Protein AF-A0A0F4TKU4-F1 (afdb_monomer_lite)

pLDDT: mean 95.24, std 10.63, range [45.22, 98.88]

Foldseek 3Di:
DDPPPFALADPDAFAADDDDDALAPDPVLSVVLRVLSHLLHPVQAPCNRSQGRDDVRHGSAPGVVRVVVSNVVSRYD

Secondary structure (DSSP, 8-state):
----PPPS----------SS--SSSSHHHHHHHHHHHHTT-TTT-SBGGGTEEETTTEESSSSHHHHHHHHHHHHH-

InterPro domains:
  IPR023637 Urocanase-like [PTHR12216] (10-77)
  IPR035400 Urocanase, N-terminal domain [PF17391] (14-77)
  IPR036190 Urocanase superfamily [SSF111326] (9-77)

Radius of gyration: 13.11 Å; chains: 1; bounding box: 36×29×29 Å

Sequence (77 aa):
MTDIKPTKFRDVEIRAARGNKLTAKSWLTEAPLRMLMNNLDPEVAENPKELVVYGGIGRAARNWECYDKIVESLTNL

Organism: Pseudomonas fluorescens (NCBI:txid294)

Structure (mmCIF, N/CA/C/O backbone):
data_AF-A0A0F4TKU4-F1
#
_entry.id 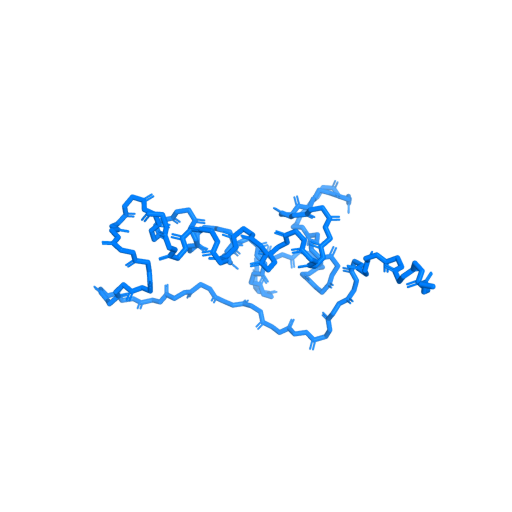  AF-A0A0F4TKU4-F1
#
loop_
_atom_site.group_PDB
_atom_site.id
_atom_site.type_symbol
_atom_site.label_atom_id
_atom_site.label_alt_id
_atom_site.label_comp_id
_atom_site.label_asym_id
_atom_site.label_entity_id
_atom_site.label_seq_id
_atom_site.pdbx_PDB_ins_code
_atom_site.Cartn_x
_atom_site.Cartn_y
_atom_site.Cartn_z
_atom_site.occupancy
_atom_site.B_iso_or_equiv
_atom_site.auth_seq_id
_atom_site.auth_comp_id
_atom_site.auth_asym_id
_atom_site.auth_atom_id
_atom_site.pdbx_PDB_model_num
ATOM 1 N N . MET A 1 1 ? 19.286 -23.268 8.530 1.00 45.22 1 MET A N 1
ATOM 2 C CA . MET A 1 1 ? 18.272 -22.220 8.306 1.00 45.22 1 MET A CA 1
ATOM 3 C C . MET A 1 1 ? 18.526 -21.682 6.906 1.00 45.22 1 MET A C 1
ATOM 5 O O . MET A 1 1 ? 19.556 -21.061 6.706 1.00 45.22 1 MET A O 1
ATOM 9 N N . THR A 1 2 ? 17.735 -22.046 5.900 1.00 49.09 2 THR A N 1
ATOM 10 C CA . THR A 1 2 ? 17.933 -21.512 4.542 1.00 49.09 2 THR A CA 1
ATOM 11 C C . THR A 1 2 ? 17.458 -20.064 4.507 1.00 49.09 2 THR A C 1
ATOM 13 O O . THR A 1 2 ? 16.267 -19.822 4.686 1.00 49.09 2 THR A O 1
ATOM 16 N N . ASP A 1 3 ? 18.377 -19.121 4.293 1.00 60.38 3 ASP A N 1
ATOM 17 C CA . ASP A 1 3 ? 18.073 -17.718 3.992 1.00 60.38 3 ASP A CA 1
ATOM 18 C C . ASP A 1 3 ? 17.298 -17.633 2.670 1.00 60.38 3 ASP A C 1
ATOM 20 O O . ASP A 1 3 ? 17.873 -17.539 1.581 1.00 60.38 3 ASP A O 1
ATOM 24 N N . ILE A 1 4 ? 15.969 -17.701 2.745 1.00 63.03 4 ILE A N 1
ATOM 25 C CA . ILE A 1 4 ? 15.108 -17.399 1.603 1.00 63.03 4 ILE A CA 1
ATOM 26 C C . ILE A 1 4 ? 15.202 -15.889 1.391 1.00 63.03 4 ILE A C 1
ATOM 28 O O . ILE A 1 4 ? 14.671 -15.109 2.178 1.00 63.03 4 ILE A O 1
ATOM 32 N N . LYS A 1 5 ? 15.901 -15.460 0.334 1.00 67.44 5 LYS A N 1
ATOM 33 C CA . LYS A 1 5 ? 15.933 -14.043 -0.041 1.00 67.44 5 LYS A CA 1
ATOM 34 C C . LYS A 1 5 ? 14.496 -13.563 -0.282 1.00 67.44 5 LYS A C 1
ATOM 36 O O . LYS A 1 5 ? 13.796 -14.182 -1.086 1.00 67.44 5 LYS A O 1
ATOM 41 N N . PRO A 1 6 ? 14.059 -12.461 0.347 1.00 77.00 6 PRO A N 1
ATOM 42 C CA . PRO A 1 6 ? 12.708 -11.968 0.153 1.00 77.00 6 PRO A CA 1
ATOM 43 C C . PRO A 1 6 ? 12.490 -11.580 -1.312 1.00 77.00 6 PRO A C 1
ATOM 45 O O . PRO A 1 6 ? 13.237 -10.782 -1.887 1.00 77.00 6 PRO A O 1
ATOM 48 N N . THR A 1 7 ? 11.466 -12.180 -1.922 1.00 91.19 7 THR A N 1
ATOM 49 C CA . THR A 1 7 ? 11.142 -11.974 -3.335 1.00 91.19 7 THR A CA 1
ATOM 50 C C . THR A 1 7 ? 10.533 -10.594 -3.564 1.00 91.19 7 THR A C 1
ATOM 52 O O . THR A 1 7 ? 9.753 -10.080 -2.756 1.00 91.19 7 THR A O 1
ATOM 55 N N . LYS A 1 8 ? 10.886 -9.988 -4.699 1.00 95.06 8 LYS A N 1
ATOM 56 C CA . LYS A 1 8 ? 10.224 -8.784 -5.212 1.00 95.06 8 LYS A CA 1
ATOM 57 C C . LYS A 1 8 ? 9.096 -9.113 -6.180 1.00 95.06 8 LYS A C 1
ATOM 59 O O . LYS A 1 8 ? 8.296 -8.232 -6.426 1.00 95.06 8 LYS A O 1
ATOM 64 N N . PHE A 1 9 ? 9.003 -10.348 -6.673 1.00 97.62 9 PHE A N 1
ATOM 65 C CA . PHE A 1 9 ? 7.960 -10.786 -7.596 1.00 97.62 9 PHE A CA 1
ATOM 66 C C . PHE A 1 9 ? 6.928 -11.684 -6.899 1.00 97.62 9 PHE A C 1
ATOM 68 O O . PHE A 1 9 ? 7.308 -12.613 -6.179 1.00 97.62 9 PHE A O 1
ATOM 75 N N . ARG A 1 10 ? 5.638 -11.418 -7.136 1.00 98.19 10 ARG A N 1
ATOM 76 C CA . ARG A 1 10 ? 4.497 -12.254 -6.734 1.00 98.19 10 ARG A CA 1
ATOM 77 C C . ARG A 1 10 ? 3.374 -12.061 -7.751 1.00 98.19 10 ARG A C 1
ATOM 79 O O . ARG A 1 10 ? 3.020 -10.927 -8.061 1.00 98.19 10 ARG A O 1
ATOM 86 N N . ASP A 1 11 ? 2.818 -13.159 -8.256 1.00 97.94 11 ASP A N 1
ATOM 87 C CA . ASP A 1 11 ? 1.742 -13.124 -9.252 1.00 97.94 11 ASP A CA 1
ATOM 88 C C . ASP A 1 11 ? 0.372 -12.952 -8.580 1.00 97.94 11 ASP A C 1
ATOM 90 O O . ASP A 1 11 ? -0.353 -13.914 -8.342 1.00 97.94 11 ASP A O 1
ATOM 94 N N . VAL A 1 12 ? 0.068 -11.715 -8.182 1.00 97.81 12 VAL A N 1
ATOM 95 C CA . VAL A 1 12 ? -1.195 -11.324 -7.541 1.00 97.81 12 VAL A CA 1
ATOM 96 C C . VAL A 1 12 ? -1.668 -9.981 -8.079 1.00 97.81 12 VAL A C 1
ATOM 98 O O . VAL A 1 12 ? -0.858 -9.127 -8.440 1.00 97.81 12 VAL A O 1
ATOM 101 N N . GLU A 1 13 ? -2.980 -9.774 -8.075 1.00 98.50 13 GLU A N 1
ATOM 102 C CA . GLU A 1 13 ? -3.576 -8.460 -8.303 1.00 98.50 13 GLU A CA 1
ATOM 103 C C . GLU A 1 13 ? -3.999 -7.848 -6.969 1.00 98.50 13 GLU A C 1
ATOM 105 O O . GLU A 1 13 ? -4.694 -8.480 -6.172 1.00 98.50 13 GLU A O 1
ATOM 110 N N . ILE A 1 14 ? -3.587 -6.606 -6.726 1.00 98.56 14 ILE A N 1
ATOM 111 C CA . ILE A 1 14 ? -3.953 -5.846 -5.531 1.00 98.56 14 ILE A CA 1
ATOM 112 C C . ILE A 1 14 ? -4.892 -4.736 -5.957 1.00 98.56 14 ILE A C 1
ATOM 114 O O . ILE A 1 14 ? -4.653 -4.088 -6.961 1.00 98.56 14 ILE A O 1
ATOM 118 N N . ARG A 1 15 ? -5.953 -4.501 -5.189 1.00 98.62 15 ARG A N 1
ATOM 119 C CA . ARG A 1 15 ? -6.808 -3.320 -5.328 1.00 98.62 15 ARG A CA 1
ATOM 120 C C . ARG A 1 15 ? -7.192 -2.838 -3.947 1.00 98.62 15 ARG A C 1
ATOM 122 O O . ARG A 1 15 ? -7.399 -3.642 -3.039 1.00 98.62 15 ARG A O 1
ATOM 129 N N . ALA A 1 16 ? -7.297 -1.528 -3.775 1.00 98.62 16 ALA A N 1
ATOM 130 C CA . ALA A 1 16 ? -7.702 -0.987 -2.486 1.00 98.62 16 ALA A CA 1
ATOM 131 C C . ALA A 1 16 ? -9.187 -1.255 -2.191 1.00 98.62 16 ALA A C 1
ATOM 133 O O . ALA A 1 16 ? -10.041 -1.169 -3.078 1.00 98.62 16 ALA A O 1
ATOM 134 N N . ALA A 1 17 ? -9.511 -1.521 -0.925 1.00 98.38 17 ALA A N 1
ATOM 135 C CA . ALA A 1 17 ? -10.893 -1.661 -0.480 1.00 98.38 17 ALA A CA 1
ATOM 136 C C . ALA A 1 17 ? -11.721 -0.400 -0.806 1.00 98.38 17 ALA A C 1
ATOM 138 O O . ALA A 1 17 ? -11.216 0.727 -0.807 1.00 98.38 17 ALA A O 1
ATOM 139 N N . ARG A 1 18 ? -13.010 -0.590 -1.103 1.00 98.25 18 ARG A N 1
ATOM 140 C CA . ARG A 1 18 ? -13.954 0.473 -1.487 1.00 98.25 18 ARG A CA 1
ATOM 141 C C . ARG A 1 18 ? -15.123 0.537 -0.500 1.00 98.25 18 ARG A C 1
ATOM 143 O O . ARG A 1 18 ? -15.378 -0.405 0.246 1.00 98.25 18 ARG A O 1
ATOM 150 N N . GLY A 1 19 ? -15.855 1.650 -0.511 1.00 98.38 19 GLY A N 1
ATOM 151 C CA . GLY A 1 19 ? -16.996 1.871 0.383 1.00 98.38 19 GLY A CA 1
ATOM 152 C C . GLY A 1 19 ? -16.595 2.241 1.815 1.00 98.38 19 GLY A C 1
ATOM 153 O O . GLY A 1 19 ? -15.444 2.582 2.089 1.00 98.38 19 GLY A O 1
ATOM 154 N N . ASN A 1 20 ? -17.566 2.196 2.728 1.00 98.12 20 ASN A N 1
ATOM 155 C CA . ASN A 1 20 ? -17.458 2.709 4.100 1.00 98.12 20 ASN A CA 1
ATOM 156 C C . ASN A 1 20 ? -17.134 1.643 5.167 1.00 98.12 20 ASN A C 1
ATOM 158 O O . ASN A 1 20 ? -17.100 1.966 6.351 1.00 98.12 20 ASN A O 1
ATOM 162 N N . LYS A 1 21 ? -16.911 0.385 4.770 1.00 98.50 21 LYS A N 1
ATOM 163 C CA . LYS A 1 21 ? -16.488 -0.689 5.681 1.00 98.50 21 LYS A CA 1
ATOM 164 C C . LYS A 1 21 ? -14.977 -0.629 5.883 1.00 98.50 21 LYS A C 1
ATOM 166 O O . LYS A 1 21 ? -14.256 -0.517 4.898 1.00 98.50 21 LYS A O 1
ATOM 171 N N . LEU A 1 22 ? -14.52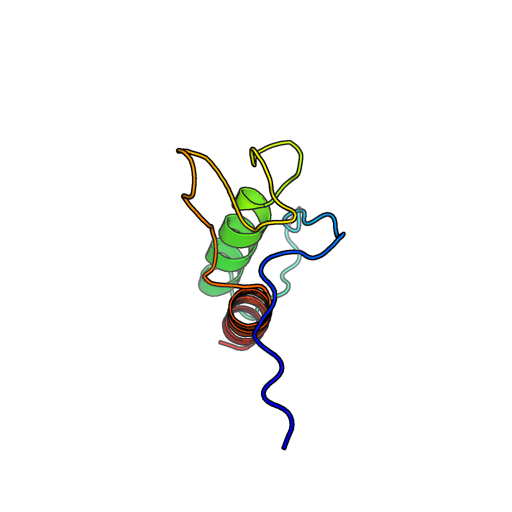5 -0.709 7.131 1.00 98.69 22 LEU A N 1
ATOM 172 C CA . LEU A 1 22 ? -13.106 -0.687 7.488 1.00 98.69 22 LEU A CA 1
ATOM 173 C C . LEU A 1 22 ? -12.514 -2.102 7.497 1.00 98.69 22 LEU A C 1
ATOM 175 O O . LEU A 1 22 ? -13.176 -3.044 7.935 1.00 98.69 22 LEU A O 1
ATOM 179 N N . THR A 1 23 ? -11.266 -2.229 7.045 1.00 98.50 23 THR A N 1
ATOM 180 C CA . THR A 1 23 ? -10.405 -3.393 7.293 1.00 98.50 23 THR A CA 1
ATOM 181 C C . THR A 1 23 ? -9.540 -3.162 8.536 1.00 98.50 23 THR A C 1
ATOM 183 O O . THR A 1 23 ? -9.406 -4.065 9.356 1.00 98.50 23 THR A O 1
ATOM 186 N N . ALA A 1 24 ? -8.992 -1.955 8.700 1.00 98.62 24 ALA A N 1
ATOM 187 C CA . ALA A 1 24 ? -8.240 -1.525 9.875 1.00 98.62 24 ALA A CA 1
ATOM 188 C C . ALA A 1 24 ? -9.153 -1.025 11.015 1.00 98.62 24 ALA A C 1
ATOM 190 O O . ALA A 1 24 ? -10.372 -0.916 10.876 1.00 98.62 24 ALA A O 1
ATOM 191 N N . LYS A 1 25 ? -8.559 -0.678 12.163 1.00 98.50 25 LYS A N 1
ATOM 192 C CA . LYS A 1 25 ? -9.295 -0.249 13.371 1.00 98.50 25 LYS A CA 1
ATOM 193 C C . LYS A 1 25 ? -9.848 1.180 13.318 1.00 98.50 25 LYS A C 1
ATOM 195 O O . LYS A 1 25 ? -10.709 1.529 14.121 1.00 98.50 25 LYS A O 1
ATOM 200 N N . SER A 1 26 ? -9.356 2.025 12.411 1.00 98.44 26 SER A N 1
ATOM 201 C CA . SER A 1 26 ? -9.796 3.418 12.279 1.00 98.44 26 SER A CA 1
ATOM 202 C C . SER A 1 26 ? -9.595 3.940 10.858 1.00 98.44 26 SER A C 1
ATOM 204 O O . SER A 1 26 ? -8.792 3.402 10.101 1.00 98.44 26 SER A O 1
ATOM 206 N N . TRP A 1 27 ? -10.250 5.048 10.503 1.00 98.56 27 TRP A N 1
ATOM 207 C CA . TRP A 1 27 ? -10.012 5.711 9.216 1.00 98.56 27 TRP A CA 1
ATOM 208 C C . TRP A 1 27 ? -8.571 6.206 9.039 1.00 98.56 27 TRP A C 1
ATOM 210 O O . TRP A 1 27 ? -8.072 6.220 7.917 1.00 98.56 27 TRP A O 1
ATOM 220 N N . LEU A 1 28 ? -7.888 6.574 10.128 1.00 98.62 28 LEU A N 1
ATOM 221 C CA . LEU A 1 28 ? -6.503 7.048 10.078 1.00 98.62 28 LEU A CA 1
ATOM 222 C C . LEU A 1 28 ? -5.519 5.938 9.695 1.00 98.62 28 LEU A C 1
ATOM 224 O O . LEU A 1 28 ? -4.485 6.230 9.103 1.00 98.62 28 LEU A O 1
ATOM 228 N N . THR A 1 29 ? -5.846 4.681 9.997 1.00 98.62 29 THR A N 1
ATOM 229 C CA . THR A 1 29 ? -5.035 3.509 9.636 1.00 98.62 29 THR A CA 1
ATOM 230 C C . THR A 1 29 ? -5.542 2.823 8.364 1.00 98.62 29 THR A C 1
ATOM 232 O O . THR A 1 29 ? -4.748 2.316 7.573 1.00 98.62 29 THR A O 1
ATOM 235 N N . GLU A 1 30 ? -6.841 2.916 8.077 1.00 98.88 30 GLU A N 1
ATOM 236 C CA . GLU A 1 30 ? -7.449 2.469 6.819 1.00 98.88 30 GLU A CA 1
ATOM 237 C C . GLU A 1 30 ? -6.990 3.305 5.616 1.00 98.88 30 GLU A C 1
ATOM 239 O O . GLU A 1 30 ? -6.726 2.761 4.545 1.00 98.88 30 GLU A O 1
ATOM 244 N N . ALA A 1 31 ? -6.889 4.629 5.768 1.00 98.75 31 ALA A N 1
ATOM 245 C CA . ALA A 1 31 ? -6.488 5.521 4.684 1.00 98.75 31 ALA A CA 1
ATOM 246 C C . ALA A 1 31 ? -5.110 5.160 4.089 1.00 98.75 31 ALA A C 1
ATOM 248 O O . ALA A 1 31 ? -5.048 4.910 2.883 1.00 98.75 31 ALA A O 1
ATOM 249 N N . PRO A 1 32 ? -4.014 5.059 4.870 1.00 98.75 32 PRO A N 1
ATOM 250 C CA . PRO A 1 32 ? -2.722 4.645 4.329 1.00 98.75 32 PRO A CA 1
ATOM 251 C C . PRO A 1 32 ? -2.736 3.204 3.808 1.00 98.75 32 PRO A C 1
ATOM 253 O O . PRO A 1 32 ? -2.063 2.930 2.818 1.00 98.75 32 PRO A O 1
ATOM 256 N N . LEU A 1 33 ? -3.531 2.301 4.398 1.00 98.81 33 LEU A N 1
ATOM 257 C CA . LEU A 1 33 ? -3.686 0.930 3.898 1.00 98.81 33 LEU A CA 1
ATOM 258 C C . LEU A 1 33 ? -4.271 0.919 2.480 1.00 98.81 33 LEU A C 1
ATOM 260 O O . LEU A 1 33 ? -3.722 0.287 1.576 1.00 98.81 33 LEU A O 1
ATOM 264 N N . ARG A 1 34 ? -5.350 1.675 2.258 1.00 98.81 34 ARG A N 1
ATOM 265 C CA . ARG A 1 34 ? -5.959 1.824 0.933 1.00 98.81 34 ARG A CA 1
ATOM 266 C C . ARG A 1 34 ? -5.032 2.535 -0.039 1.00 98.81 34 ARG A C 1
ATOM 268 O O . ARG A 1 34 ? -4.923 2.098 -1.174 1.00 98.81 34 ARG A O 1
ATOM 275 N N . MET A 1 35 ? -4.336 3.588 0.380 1.00 98.81 35 MET A N 1
ATOM 276 C CA . MET A 1 35 ? -3.403 4.291 -0.507 1.00 98.81 35 MET A CA 1
ATOM 277 C C . MET A 1 35 ? -2.218 3.409 -0.919 1.00 98.81 35 MET A C 1
ATOM 279 O O . MET A 1 35 ? -1.831 3.420 -2.085 1.00 98.81 35 MET A O 1
ATOM 283 N N . LEU A 1 36 ? -1.698 2.582 -0.005 1.00 98.81 36 LEU A N 1
ATOM 284 C CA . LEU A 1 36 ? -0.678 1.583 -0.319 1.00 98.81 36 LEU A CA 1
ATOM 285 C C . LEU A 1 36 ? -1.179 0.579 -1.364 1.00 98.81 36 LEU A C 1
ATOM 287 O O . LEU A 1 36 ? -0.494 0.333 -2.353 1.00 98.81 36 LEU A O 1
ATOM 291 N N . MET A 1 37 ? -2.371 0.016 -1.159 1.00 98.88 37 MET A N 1
ATOM 292 C CA . MET A 1 37 ? -2.966 -0.933 -2.103 1.00 98.88 37 MET A CA 1
ATOM 293 C C . MET A 1 37 ? -3.301 -0.278 -3.449 1.00 98.88 37 MET A C 1
ATOM 295 O O . MET A 1 37 ? -3.144 -0.907 -4.487 1.00 98.88 37 MET A O 1
ATOM 299 N N . ASN A 1 38 ? -3.725 0.988 -3.453 1.00 98.88 38 ASN A N 1
ATOM 300 C CA . ASN A 1 38 ? -4.030 1.739 -4.669 1.00 98.88 38 ASN A CA 1
ATOM 301 C C . ASN A 1 38 ? -2.779 1.981 -5.521 1.00 98.88 38 ASN A C 1
ATOM 303 O O . ASN A 1 38 ? -2.848 1.879 -6.738 1.00 98.88 38 ASN A O 1
ATOM 307 N N . ASN A 1 39 ? -1.627 2.237 -4.894 1.00 98.81 39 ASN A N 1
ATOM 308 C CA . ASN A 1 39 ? -0.349 2.336 -5.604 1.00 98.81 39 ASN A CA 1
ATOM 309 C C . ASN A 1 39 ? 0.054 1.036 -6.321 1.00 98.81 39 ASN A C 1
ATOM 311 O O . ASN A 1 39 ? 0.961 1.075 -7.140 1.00 98.81 39 ASN A O 1
ATOM 315 N N . LEU A 1 40 ? -0.558 -0.108 -5.998 1.00 98.81 40 LEU A N 1
ATOM 316 C CA . LEU A 1 40 ? -0.278 -1.407 -6.619 1.00 98.81 40 LEU A CA 1
ATOM 317 C C . LEU A 1 40 ? -1.458 -1.943 -7.440 1.00 98.81 40 LEU A C 1
ATOM 319 O O . LEU A 1 40 ? -1.449 -3.110 -7.832 1.00 98.81 40 LEU A O 1
ATOM 323 N N . ASP A 1 41 ? -2.461 -1.105 -7.700 1.00 98.81 41 ASP A N 1
ATOM 324 C CA . ASP A 1 41 ? -3.568 -1.449 -8.586 1.00 98.81 41 ASP A CA 1
ATOM 325 C C . ASP A 1 41 ? -3.050 -1.642 -10.025 1.00 98.81 41 ASP A C 1
ATOM 327 O O . ASP A 1 41 ? -2.281 -0.794 -10.489 1.00 98.81 41 ASP A O 1
ATOM 331 N N . PRO A 1 42 ? -3.424 -2.718 -10.749 1.00 98.62 42 PRO A N 1
ATOM 332 C CA . PRO A 1 42 ? -3.034 -2.916 -12.147 1.00 98.62 42 PRO A CA 1
ATOM 333 C C . PRO A 1 42 ? -3.401 -1.763 -13.086 1.00 98.62 42 PRO A C 1
ATOM 335 O O . PRO A 1 42 ? -2.767 -1.605 -14.123 1.00 98.62 42 PRO A O 1
ATOM 338 N N . GLU A 1 43 ? -4.409 -0.961 -12.735 1.00 98.56 43 GLU A N 1
ATOM 339 C CA . GLU A 1 43 ? -4.801 0.227 -13.505 1.00 98.56 43 GLU A CA 1
ATOM 340 C C . GLU A 1 43 ? -4.000 1.488 -13.126 1.00 98.56 43 GLU A C 1
ATOM 342 O O . GLU A 1 43 ? -4.137 2.524 -13.774 1.00 98.56 43 GLU A O 1
ATOM 347 N N . VAL A 1 44 ? -3.170 1.420 -12.078 1.00 98.62 44 VAL A N 1
ATOM 348 C CA . 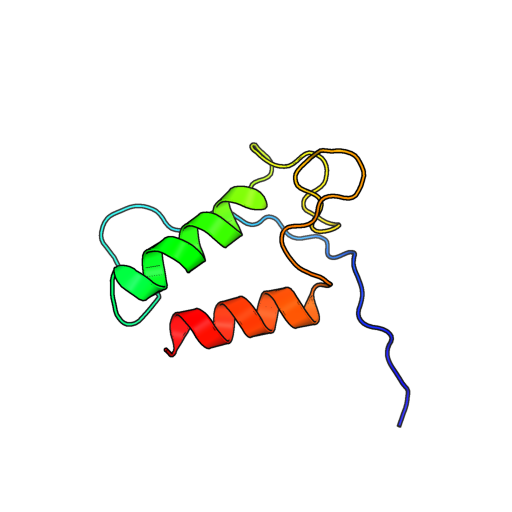VAL A 1 44 ? -2.394 2.550 -11.533 1.00 98.62 44 VAL A CA 1
ATOM 349 C C . VAL A 1 44 ? -0.888 2.345 -11.703 1.00 98.62 44 VAL A C 1
ATOM 351 O O . VAL A 1 44 ? -0.177 3.280 -12.065 1.00 98.62 44 VAL A O 1
ATOM 354 N N . ALA A 1 45 ? -0.388 1.147 -11.407 1.00 98.62 45 ALA A N 1
ATOM 355 C CA . ALA A 1 45 ? 1.035 0.836 -11.344 1.00 98.62 45 ALA A CA 1
ATOM 356 C C . ALA A 1 45 ? 1.596 0.340 -12.686 1.00 98.62 45 ALA A C 1
ATOM 358 O O . ALA A 1 45 ? 0.980 -0.486 -13.353 1.00 98.62 45 ALA A O 1
ATOM 359 N N . GLU A 1 46 ? 2.821 0.745 -13.028 1.00 98.38 46 GLU A N 1
ATOM 360 C CA . GLU A 1 46 ? 3.533 0.271 -14.224 1.00 98.38 46 GLU A CA 1
ATOM 361 C C . GLU A 1 46 ? 3.893 -1.228 -14.148 1.00 98.38 46 GLU A C 1
ATOM 363 O O . GLU A 1 46 ? 3.810 -1.935 -15.151 1.00 98.38 46 GLU A O 1
ATOM 368 N N . ASN A 1 47 ? 4.304 -1.736 -12.975 1.00 98.38 47 ASN A N 1
ATOM 369 C CA . ASN A 1 47 ? 4.595 -3.162 -12.766 1.00 98.38 47 ASN A CA 1
ATOM 370 C C . ASN A 1 47 ? 4.315 -3.590 -11.304 1.00 98.38 47 ASN A C 1
ATOM 372 O O . ASN A 1 47 ? 5.243 -3.765 -10.498 1.00 98.38 47 ASN A O 1
ATOM 376 N N . PRO A 1 48 ? 3.034 -3.796 -10.935 1.00 98.50 48 PRO A N 1
ATOM 377 C CA . PRO A 1 48 ? 2.631 -4.047 -9.549 1.00 98.50 48 PRO A CA 1
ATOM 378 C C . PRO A 1 48 ? 3.127 -5.387 -8.995 1.00 98.50 48 PRO A C 1
ATOM 380 O O . PRO A 1 48 ? 3.395 -5.491 -7.797 1.00 98.50 48 PRO A O 1
ATOM 383 N N . LYS A 1 49 ? 3.320 -6.404 -9.848 1.00 98.56 49 LYS A N 1
ATOM 384 C CA . LYS A 1 49 ? 3.836 -7.725 -9.440 1.00 98.56 49 LYS A CA 1
ATOM 385 C C . LYS A 1 49 ? 5.261 -7.641 -8.887 1.00 98.56 49 LYS A C 1
ATOM 387 O O . LYS A 1 49 ? 5.648 -8.481 -8.074 1.00 98.56 49 LYS A O 1
ATOM 392 N N . GLU A 1 50 ? 6.009 -6.608 -9.285 1.00 98.31 50 GLU A N 1
ATOM 393 C CA . GLU A 1 50 ? 7.334 -6.259 -8.759 1.00 98.31 50 GLU A CA 1
ATOM 394 C C . GLU A 1 50 ? 7.343 -5.125 -7.718 1.00 98.31 50 GLU A C 1
ATOM 396 O O . GLU A 1 50 ? 8.413 -4.613 -7.351 1.00 98.31 50 GLU A O 1
ATOM 401 N N . LEU A 1 51 ? 6.157 -4.730 -7.244 1.00 98.56 51 LEU A N 1
ATOM 402 C CA . LEU A 1 51 ? 5.902 -3.595 -6.353 1.00 98.56 51 LEU A CA 1
ATOM 403 C C . LEU A 1 51 ? 6.224 -2.221 -6.960 1.00 98.56 51 LEU A C 1
ATOM 405 O O . LEU A 1 51 ? 6.276 -1.239 -6.216 1.00 98.56 51 LEU A O 1
ATOM 409 N N . VAL A 1 52 ? 6.483 -2.138 -8.268 1.00 98.50 52 VAL A N 1
ATOM 410 C CA . VAL A 1 52 ? 6.886 -0.907 -8.965 1.00 98.50 52 VAL A CA 1
ATOM 411 C C . VAL A 1 52 ? 5.648 -0.104 -9.350 1.00 98.50 52 VAL A C 1
ATOM 413 O O . VAL A 1 52 ? 4.769 -0.616 -10.039 1.00 98.50 52 VAL A O 1
ATOM 416 N N . VAL A 1 53 ? 5.608 1.159 -8.918 1.00 98.62 53 VAL A N 1
ATOM 417 C CA . VAL A 1 53 ? 4.505 2.091 -9.188 1.00 98.62 53 VAL A CA 1
ATOM 418 C C . VAL A 1 53 ? 4.793 2.882 -10.461 1.00 98.62 53 VAL A C 1
ATOM 420 O O . VAL A 1 53 ? 4.067 2.740 -11.433 1.00 98.62 53 VAL A O 1
ATOM 423 N N . TYR A 1 54 ? 5.859 3.686 -10.463 1.00 97.94 54 TYR A N 1
ATOM 424 C CA . TYR A 1 54 ? 6.340 4.448 -11.620 1.00 97.94 54 TYR A CA 1
ATOM 425 C C . TYR A 1 54 ? 7.788 4.909 -11.397 1.00 97.94 54 TYR A C 1
ATOM 427 O O . TYR A 1 54 ? 8.358 4.731 -10.313 1.00 97.94 54 TYR A O 1
ATOM 435 N N . GLY A 1 55 ? 8.392 5.539 -12.409 1.00 97.00 55 GLY A N 1
AT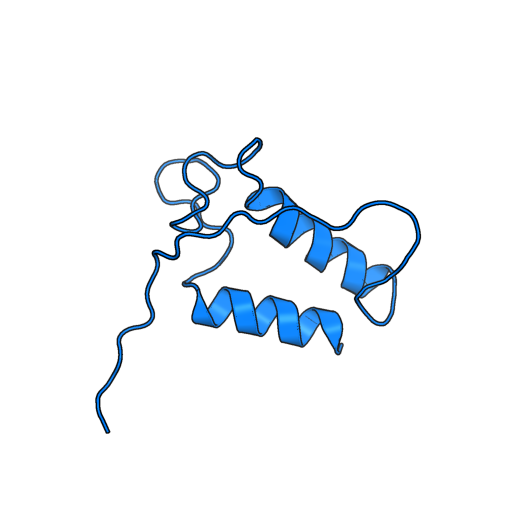OM 436 C CA . GLY A 1 55 ? 9.710 6.174 -12.272 1.00 97.00 55 GLY A CA 1
ATOM 437 C C . GLY A 1 55 ? 10.859 5.163 -12.234 1.00 97.00 55 GLY A C 1
ATOM 438 O O . GLY A 1 55 ? 11.767 5.256 -11.404 1.00 97.00 55 GLY A O 1
ATOM 439 N N . GL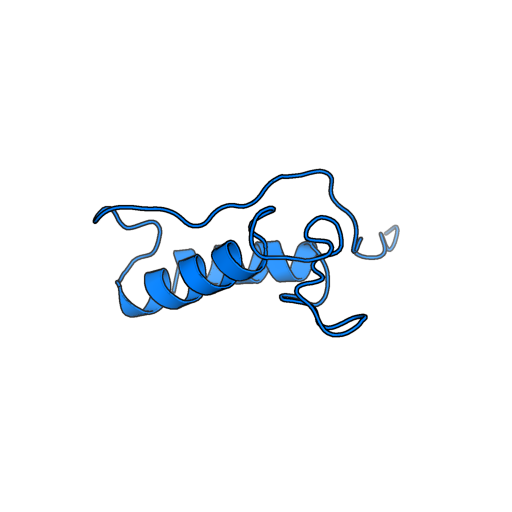Y A 1 56 ? 10.807 4.159 -13.111 1.00 95.75 56 GLY A N 1
ATOM 440 C CA . GLY A 1 56 ? 11.824 3.116 -13.220 1.00 95.75 56 GLY A CA 1
ATOM 441 C C . GLY A 1 56 ? 11.676 2.051 -12.136 1.00 95.75 56 GLY A C 1
ATOM 442 O O . GLY A 1 56 ? 11.021 1.040 -12.347 1.00 95.75 56 GLY A O 1
ATOM 443 N N . ILE A 1 57 ? 12.302 2.254 -10.971 1.00 96.25 57 ILE A N 1
ATOM 444 C CA . ILE A 1 57 ? 12.267 1.292 -9.851 1.00 96.25 57 ILE A CA 1
ATOM 445 C C . ILE A 1 57 ? 11.605 1.851 -8.586 1.00 96.25 57 ILE A C 1
ATOM 447 O O . ILE A 1 57 ? 11.820 1.305 -7.497 1.00 96.25 57 ILE A O 1
ATOM 451 N N . GLY A 1 58 ? 10.830 2.932 -8.714 1.00 97.94 58 GLY A N 1
ATOM 452 C CA . GLY A 1 58 ? 10.047 3.504 -7.622 1.00 97.94 58 GLY A CA 1
ATOM 453 C C . GLY A 1 58 ? 9.004 2.503 -7.129 1.00 97.94 58 GLY A C 1
ATOM 454 O O . GLY A 1 58 ? 8.046 2.199 -7.837 1.00 97.94 58 GLY A O 1
ATOM 455 N N . ARG A 1 59 ? 9.208 1.952 -5.925 1.00 98.50 59 ARG A N 1
ATOM 456 C CA . ARG A 1 59 ? 8.369 0.884 -5.360 1.00 98.50 59 ARG A CA 1
ATOM 457 C C . ARG A 1 59 ? 7.518 1.351 -4.187 1.00 98.50 59 ARG A C 1
ATOM 459 O O . ARG A 1 59 ? 7.974 2.152 -3.377 1.00 98.50 59 ARG A O 1
ATOM 466 N N . ALA A 1 60 ? 6.333 0.757 -4.047 1.00 98.50 60 ALA A N 1
ATOM 467 C CA . ALA A 1 60 ? 5.441 0.991 -2.909 1.00 98.50 60 ALA A CA 1
ATOM 468 C C . ALA A 1 60 ? 5.946 0.341 -1.603 1.00 98.50 60 ALA A C 1
ATOM 470 O O . ALA A 1 60 ? 5.667 0.830 -0.512 1.00 98.50 60 ALA A O 1
ATOM 471 N N . ALA A 1 61 ? 6.708 -0.754 -1.709 1.00 98.50 61 ALA A N 1
ATOM 472 C CA . ALA A 1 61 ? 7.358 -1.437 -0.592 1.00 98.50 61 ALA A CA 1
ATOM 473 C C . ALA A 1 61 ? 8.693 -2.064 -1.034 1.00 98.50 61 ALA A C 1
ATOM 475 O O . ALA A 1 61 ? 8.949 -2.264 -2.221 1.00 98.50 61 ALA A O 1
ATOM 476 N N . ARG A 1 62 ? 9.567 -2.394 -0.073 1.00 98.00 62 ARG A N 1
ATOM 477 C CA . ARG A 1 62 ? 10.925 -2.910 -0.350 1.00 98.00 62 ARG A CA 1
ATOM 478 C C . ARG A 1 62 ? 10.928 -4.262 -1.080 1.00 98.00 62 ARG A C 1
ATOM 480 O O . ARG A 1 62 ? 11.764 -4.491 -1.955 1.00 98.00 62 ARG A O 1
ATOM 487 N N . ASN A 1 63 ? 10.044 -5.156 -0.657 1.00 97.94 63 ASN A N 1
ATOM 488 C CA . ASN A 1 63 ? 9.826 -6.516 -1.146 1.00 97.94 63 ASN A CA 1
ATOM 489 C C . ASN A 1 63 ? 8.461 -7.001 -0.613 1.00 97.94 63 ASN A C 1
ATOM 491 O O . ASN A 1 63 ? 7.806 -6.280 0.148 1.00 97.94 63 ASN A O 1
ATOM 495 N N . TRP A 1 64 ? 8.029 -8.197 -1.013 1.00 98.00 64 TRP A N 1
ATOM 496 C CA . TRP A 1 64 ? 6.700 -8.694 -0.649 1.00 98.00 64 TRP A CA 1
ATOM 497 C C . TRP A 1 64 ? 6.531 -8.967 0.845 1.00 98.00 64 TRP A C 1
ATOM 499 O O . TRP A 1 64 ? 5.474 -8.673 1.391 1.00 98.00 64 TRP A O 1
ATOM 509 N N . GLU A 1 65 ? 7.586 -9.412 1.526 1.00 97.81 65 GLU A N 1
ATOM 510 C CA . GLU A 1 65 ? 7.574 -9.592 2.981 1.00 97.81 65 GLU A CA 1
ATOM 511 C C . GLU A 1 65 ? 7.316 -8.264 3.713 1.00 97.81 65 GLU A C 1
ATOM 513 O O . GLU A 1 65 ? 6.468 -8.188 4.601 1.00 97.81 65 GLU A O 1
ATOM 518 N N . CYS A 1 66 ? 7.996 -7.184 3.311 1.00 98.38 66 CYS A N 1
ATOM 519 C CA . CYS A 1 66 ? 7.747 -5.855 3.861 1.00 98.38 66 CYS A CA 1
ATOM 520 C C . CYS A 1 66 ? 6.331 -5.360 3.540 1.00 98.38 66 CYS A C 1
ATOM 522 O O . CYS A 1 66 ? 5.707 -4.762 4.409 1.00 98.38 66 CYS A O 1
ATOM 524 N N . TYR A 1 67 ? 5.821 -5.595 2.326 1.00 98.62 67 TYR A N 1
ATOM 525 C CA . TYR A 1 67 ? 4.440 -5.241 1.977 1.00 98.62 67 TYR A CA 1
ATOM 526 C C . TYR A 1 67 ? 3.441 -5.941 2.909 1.00 98.62 67 TYR A C 1
ATOM 528 O O . TYR A 1 67 ? 2.606 -5.272 3.519 1.00 98.62 67 TYR A O 1
ATOM 536 N N . ASP A 1 68 ? 3.575 -7.259 3.078 1.00 98.44 68 ASP A N 1
ATOM 537 C CA . ASP A 1 68 ? 2.681 -8.057 3.919 1.00 98.44 68 ASP A CA 1
ATOM 538 C C . ASP A 1 68 ? 2.734 -7.578 5.379 1.00 98.44 68 ASP A C 1
ATOM 540 O O . ASP A 1 68 ? 1.695 -7.403 6.017 1.00 98.44 68 ASP A O 1
ATOM 544 N N . LYS A 1 69 ? 3.931 -7.254 5.889 1.00 98.50 69 LYS A N 1
ATOM 545 C CA . LYS A 1 69 ? 4.096 -6.710 7.243 1.00 98.50 69 LYS A CA 1
ATOM 546 C C . LYS A 1 69 ? 3.524 -5.307 7.414 1.00 98.50 69 LYS A C 1
ATOM 548 O O . LYS A 1 69 ? 2.981 -5.017 8.479 1.00 98.50 69 LYS A O 1
ATOM 553 N N . ILE A 1 70 ? 3.607 -4.439 6.404 1.00 98.75 70 ILE A N 1
ATOM 554 C CA . ILE A 1 70 ? 2.980 -3.108 6.452 1.00 98.75 70 ILE A CA 1
ATOM 555 C C . ILE A 1 70 ? 1.456 -3.254 6.490 1.00 98.75 70 ILE A C 1
ATOM 557 O O . ILE A 1 70 ? 0.812 -2.609 7.315 1.00 98.75 70 ILE A O 1
ATOM 561 N N . VAL A 1 71 ? 0.885 -4.127 5.654 1.00 98.69 71 VAL A N 1
ATOM 562 C CA . VAL A 1 71 ? -0.558 -4.419 5.647 1.00 98.69 71 VAL A CA 1
ATOM 563 C C . VAL A 1 71 ? -1.013 -4.961 7.003 1.00 98.69 71 VAL A C 1
ATOM 565 O O . VAL A 1 71 ? -1.972 -4.441 7.574 1.00 98.69 71 VAL A O 1
ATOM 568 N N . GLU A 1 72 ? -0.306 -5.951 7.553 1.00 98.75 72 GLU A N 1
ATOM 569 C CA . GLU A 1 72 ? -0.590 -6.516 8.878 1.00 98.75 72 GLU A CA 1
ATOM 570 C C . GLU A 1 72 ? -0.515 -5.446 9.976 1.00 98.75 72 GLU A C 1
ATOM 572 O O . GLU A 1 72 ? -1.414 -5.352 10.814 1.00 98.75 72 GLU A O 1
ATOM 577 N N . SER A 1 73 ? 0.526 -4.610 9.946 1.00 98.62 73 SER A N 1
ATOM 578 C CA . SER A 1 73 ? 0.739 -3.549 10.934 1.00 98.62 73 SER A CA 1
ATOM 579 C C . SER A 1 73 ? -0.369 -2.502 10.873 1.00 98.62 73 SER A C 1
ATOM 581 O O . SER A 1 73 ? -0.977 -2.216 11.895 1.00 98.62 73 SER A O 1
ATOM 583 N N . LEU A 1 74 ? -0.689 -1.971 9.686 1.00 98.62 74 LEU A N 1
ATOM 584 C CA . LEU A 1 74 ? -1.747 -0.967 9.512 1.00 98.62 74 LEU A CA 1
ATOM 585 C C . LEU A 1 74 ? -3.132 -1.504 9.883 1.00 98.62 74 LEU A C 1
ATOM 587 O O . LEU A 1 74 ? -3.942 -0.771 10.442 1.00 98.62 74 LEU A O 1
ATOM 591 N N . THR A 1 75 ? -3.394 -2.784 9.615 1.00 98.56 75 THR A N 1
ATOM 592 C CA . THR A 1 75 ? -4.661 -3.430 9.988 1.00 98.56 75 THR A CA 1
ATOM 593 C C . THR A 1 75 ? -4.834 -3.492 11.510 1.00 98.56 75 THR A C 1
ATOM 595 O O . THR A 1 75 ? -5.951 -3.365 12.012 1.00 98.56 75 THR A O 1
ATOM 598 N N . ASN A 1 76 ? -3.734 -3.652 12.253 1.00 98.00 76 ASN A N 1
ATOM 599 C CA . ASN A 1 76 ? -3.746 -3.891 13.697 1.00 98.00 76 ASN A CA 1
ATOM 600 C C . ASN A 1 76 ? -3.304 -2.701 14.563 1.00 98.00 76 ASN A C 1
ATOM 602 O O . ASN A 1 76 ? -3.342 -2.835 15.791 1.00 98.00 76 ASN A O 1
ATOM 606 N N . LEU A 1 77 ? -2.910 -1.575 13.964 1.00 94.81 77 LEU A N 1
ATOM 607 C CA . LEU A 1 77 ? -2.488 -0.365 14.676 1.00 94.81 77 LEU A CA 1
ATOM 608 C C . LEU A 1 77 ? -3.647 0.299 15.433 1.00 94.81 77 LEU A C 1
ATOM 610 O O . LEU A 1 77 ? -4.773 0.346 14.882 1.00 94.81 77 LEU A O 1
#

=== Feature glossary ===
Legend for the data blocks above and below:

— What the protein is —

The amino-acid sequence is the protein's primary structure: the linear order of residues from the N-terminus to the C-terminus, written in one-letter code. Everything else here — the 3D coordinates, the secondary structure, the domain annotations — is ultimately a consequence of this string.

Functional annotations link the protein to curated databases. InterPro entries identify conserved domains and families by matching the sequence against member-database signatures (Pfam, PROSITE, CDD, …). Gene Ontology (GO) terms describe molecular function, biological process, and cellular component in a controlled vocabulary. CATH places the structure in a hierarchical fold classification (Class/Architecture/Topology/Homologous-superfamily). The organism is the source species.

— Where its atoms are —

Atomic coordinates in PDBx/mmCIF format — the same representation the Protein Data Bank distributes. Each line of the _atom_site loop places one backbone atom in Cartesian space (units: ångströms, origin: arbitrary).

The six renders are orthographic views along the three Cartesian axes in both directions. Representation (cartoon, sticks, or surface) and color scheme (sequence-rainbow or by-chain) vary across proteins so the training set covers all the common visualization conventions.

— Local backbone con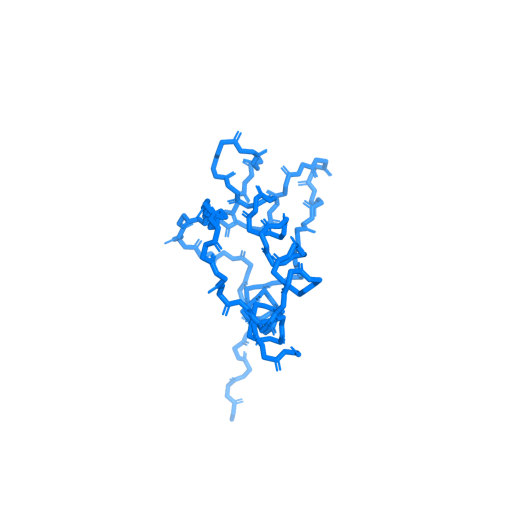formation —

Eight-state secondary structure (DSSP): H is the canonical α-helix, G the tighter 3₁₀-helix, I the wider π-helix; E/B are β-structure, T and S are turns and bends, and '-' is everything else. DSSP derives these from the pattern of main-chain N–H···O=C hydrogen bonds, not from the sequence.

Three-state secondary structure (P-SEA) collapses the eight DSSP classes into helix (a), strand (b), and coil (c). P-SEA assigns these from Cα geometry alone — distances and angles — without requiring backbone oxygens, so it works on any Cα trace.

φ (phi) and ψ (psi) are the two rotatable backbone dihedrals per residue: φ is the C(i-1)–N–Cα–C torsion, ψ is the N–Cα–C–N(i+1) torsion, both in degrees on (−180°, 180°]. α-helical residues cluster near (−60°, −45°); β-strand residues near (−120°, +130°). A Ramachandran plot is simply a scatter of (φ, ψ) for every residue.

— Global shape and packing —

The geometric summary reports three shape descriptors. Rg (radius of gyration) measures how spread out the Cα atoms are about their centre of mass; compact globular proteins have small Rg, elongated or unfolded ones large. Cα contacts (<8 Å, |i−j|>4) count long-range residue pairs in spatial proximity — high for tightly packed folds, near zero for rods or random coil. The bounding-box extents give the protein's footprint along x, y, z in Å.

SASA measures how much of the protein is reachable by solvent. It is computed by rolling a water-sized probe over the atomic surface and summing the exposed area (Å²). Per-residue SASA distinguishes core (buried, low SASA) from surface (exposed, high SASA) residues; total SASA is a whole-molecule size measure.

Plot images: a contact map (which residues are close in 3D, as an N×N binary image), a Ramachandran scatter (backbone torsion angles, revealing secondary-structure composition at a glance), and — for AlphaFold structures — a PAE heatmap (pairwise prediction confidence).

— Structural neighborhood —

A 3Di character summarizes, for each residue, the relative orientation of the Cα frame of its nearest spatial neighbor. Because it encodes fold topology rather than chemistry, 3Di alignments detect remote structural similarity that sequence alignment misses.

The Foldseek neighbor list gives the closest experimentally determined structures in the PDB, ranked by structural alignment. TM-score near 1 means near-identical fold; near 0.3 means only rough topology match. This is how one finds what a novel AlphaFold prediction most resembles in the solved-structure universe.

— Confidence and disorder —

For AlphaFold models, the B-factor field carries pLDDT — the model's own estimate of local accuracy on a 0–100 scale. Regions with pLDDT<50 should be treated as essentially unmodeled; they often correspond to intrinsically disordered segments.

Crystallographic B-factors measure how much each atom's electron density is smeared out, in Å². They rise in mobile loops and surface residues and fall in the buried interior. In AlphaFold models this column is repurposed to hold pLDDT instead.

Predicted Aligned Error (PAE) is an AlphaFold confidence matrix: entry (i, j) is the expected error in the position of residue j, in ångströms, when the prediction is superimposed on the true structure at residue i. Low PAE within a block of residues means that block is internally rigid and well-predicted; high PAE between two blocks means their relative placement is uncertain even if each block individually is confident.